Protein AF-A0A1V4U6D3-F1 (afdb_monomer)

Structure (mmCIF, N/CA/C/O backbone):
data_AF-A0A1V4U6D3-F1
#
_entry.id   AF-A0A1V4U6D3-F1
#
loop_
_atom_site.group_PDB
_atom_site.id
_atom_site.type_symbol
_atom_site.label_atom_id
_atom_site.label_alt_id
_atom_site.label_comp_id
_atom_site.label_asym_id
_atom_site.label_entity_id
_atom_site.label_seq_id
_atom_site.pdbx_PDB_ins_code
_atom_site.Cartn_x
_atom_site.Cartn_y
_atom_sit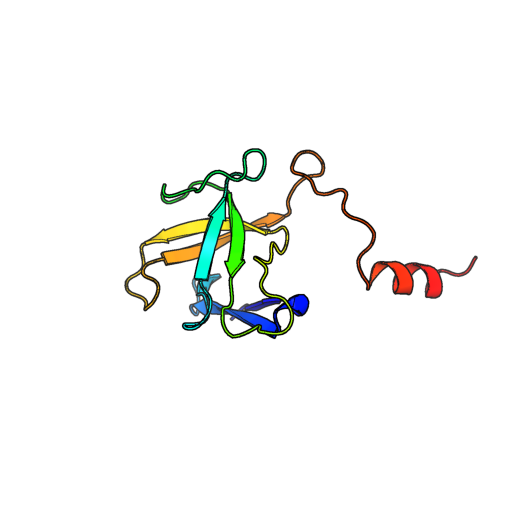e.Cartn_z
_atom_site.occupancy
_atom_site.B_iso_or_equiv
_atom_site.auth_seq_id
_atom_site.auth_comp_id
_atom_site.auth_asym_id
_atom_site.auth_atom_id
_atom_site.pdbx_PDB_model_num
ATOM 1 N N . MET A 1 1 ? -15.997 -7.645 -9.374 1.00 55.53 1 MET A N 1
ATOM 2 C CA . MET A 1 1 ? -14.676 -8.066 -8.877 1.00 55.53 1 MET A CA 1
ATOM 3 C C . MET A 1 1 ? -13.700 -7.169 -9.589 1.00 55.53 1 MET A C 1
ATOM 5 O O . MET A 1 1 ? -13.687 -7.194 -10.812 1.00 55.53 1 MET A O 1
ATOM 9 N N . ASP A 1 2 ? -13.035 -6.304 -8.842 1.00 76.38 2 ASP A N 1
ATOM 10 C CA . ASP A 1 2 ? -12.009 -5.408 -9.359 1.00 76.38 2 ASP A CA 1
ATOM 11 C C . ASP A 1 2 ? -10.651 -5.863 -8.788 1.00 76.38 2 ASP A C 1
ATOM 13 O O . ASP A 1 2 ? -10.592 -6.634 -7.825 1.00 76.38 2 ASP A O 1
ATOM 17 N N . VAL A 1 3 ? -9.563 -5.532 -9.474 1.00 80.31 3 VAL A N 1
ATOM 18 C CA . VAL A 1 3 ? -8.219 -6.043 -9.190 1.00 80.31 3 VAL A CA 1
ATOM 19 C C . VAL A 1 3 ? -7.237 -4.900 -9.365 1.00 80.31 3 VAL A C 1
ATOM 21 O O . VAL A 1 3 ? -7.140 -4.319 -10.442 1.00 80.31 3 VAL A O 1
ATOM 24 N N . LEU A 1 4 ? -6.476 -4.599 -8.314 1.00 82.25 4 LEU A N 1
ATOM 25 C CA . LEU A 1 4 ? -5.337 -3.692 -8.423 1.00 82.25 4 LEU A CA 1
ATOM 26 C C . LEU A 1 4 ? -4.117 -4.506 -8.852 1.00 82.25 4 LEU A C 1
ATOM 28 O O . LEU A 1 4 ? -3.521 -5.208 -8.037 1.00 82.25 4 LEU A O 1
ATOM 32 N N . GLY A 1 5 ? -3.786 -4.451 -10.140 1.00 79.12 5 GLY A N 1
ATOM 33 C CA . GLY A 1 5 ? -2.601 -5.100 -10.699 1.00 79.12 5 GLY A CA 1
ATOM 34 C C . GLY A 1 5 ? -1.380 -4.185 -10.658 1.00 79.12 5 GLY A C 1
ATOM 35 O O . GLY A 1 5 ? -1.481 -3.008 -10.995 1.00 79.12 5 GLY A O 1
ATOM 36 N N . MET A 1 6 ? -0.226 -4.736 -10.285 1.00 81.38 6 MET A N 1
ATOM 37 C CA . MET A 1 6 ? 1.058 -4.030 -10.283 1.00 81.38 6 MET A CA 1
ATOM 38 C C . MET A 1 6 ? 2.067 -4.863 -11.058 1.00 81.38 6 MET A C 1
ATOM 40 O O . MET A 1 6 ? 2.573 -5.884 -10.584 1.00 81.38 6 MET A O 1
ATOM 44 N N . THR A 1 7 ? 2.322 -4.436 -12.291 1.00 74.00 7 THR A N 1
ATOM 45 C CA . THR A 1 7 ? 3.138 -5.196 -13.247 1.00 74.00 7 THR A CA 1
ATOM 46 C C . THR A 1 7 ? 4.589 -5.263 -12.784 1.00 74.00 7 THR A C 1
ATOM 48 O O . THR A 1 7 ? 5.239 -6.293 -12.931 1.00 74.00 7 THR A O 1
ATOM 51 N N . GLU A 1 8 ? 5.064 -4.194 -12.152 1.00 73.25 8 GLU A N 1
ATOM 52 C CA . GLU A 1 8 ? 6.419 -4.014 -11.639 1.00 73.25 8 GLU A CA 1
ATOM 53 C C . GLU A 1 8 ? 6.806 -5.089 -10.619 1.00 73.25 8 GLU A C 1
ATOM 55 O O . GLU A 1 8 ? 7.961 -5.500 -10.561 1.00 73.25 8 GLU A O 1
ATOM 60 N N . THR A 1 9 ? 5.838 -5.592 -9.849 1.00 74.50 9 THR A N 1
ATOM 61 C CA . THR A 1 9 ? 6.060 -6.655 -8.857 1.00 74.50 9 THR A CA 1
ATOM 62 C C . THR A 1 9 ? 5.478 -8.002 -9.277 1.00 74.50 9 THR A C 1
ATOM 64 O O . THR A 1 9 ? 5.623 -8.976 -8.541 1.00 74.50 9 THR A O 1
ATOM 67 N N . LEU A 1 10 ? 4.826 -8.073 -10.446 1.00 76.88 10 LEU A N 1
ATOM 68 C CA . LEU A 1 10 ? 4.032 -9.220 -10.901 1.00 76.88 10 LEU A CA 1
ATOM 69 C C . LEU A 1 10 ? 3.009 -9.681 -9.846 1.00 76.88 10 LEU A C 1
ATOM 71 O O . LEU A 1 10 ? 2.735 -10.874 -9.707 1.00 76.88 10 LEU A O 1
ATOM 75 N N . THR A 1 11 ? 2.446 -8.733 -9.089 1.00 76.94 11 THR A N 1
ATOM 76 C CA . THR A 1 11 ? 1.452 -9.010 -8.046 1.00 76.94 11 THR A CA 1
ATOM 77 C C . THR A 1 11 ? 0.130 -8.307 -8.321 1.00 76.94 11 THR A C 1
ATOM 79 O O . THR A 1 11 ? 0.034 -7.383 -9.133 1.00 76.94 11 THR A O 1
ATOM 82 N N . ALA A 1 12 ? -0.919 -8.767 -7.643 1.00 83.69 12 ALA A N 1
ATOM 83 C CA . ALA A 1 12 ? -2.230 -8.149 -7.688 1.00 83.69 12 ALA A CA 1
ATOM 84 C C . ALA A 1 12 ? -2.912 -8.226 -6.318 1.00 83.69 12 ALA A C 1
ATOM 86 O O . ALA A 1 12 ? -2.801 -9.243 -5.629 1.00 83.69 12 ALA A O 1
ATOM 87 N N . LEU A 1 13 ? -3.645 -7.172 -5.952 1.00 86.56 13 LEU A N 1
ATOM 88 C CA . LEU A 1 13 ? -4.597 -7.200 -4.844 1.00 86.56 13 LEU A CA 1
ATOM 89 C C . LEU A 1 13 ? -5.982 -7.477 -5.421 1.00 86.56 13 LEU A C 1
ATOM 91 O O . LEU A 1 13 ? -6.468 -6.738 -6.281 1.00 86.56 13 LEU A O 1
ATOM 95 N N . ILE A 1 14 ? -6.600 -8.558 -4.955 1.00 86.94 14 ILE A N 1
ATOM 96 C CA . ILE A 1 14 ? -7.906 -9.006 -5.437 1.00 86.94 14 ILE A CA 1
ATOM 97 C C . ILE A 1 14 ? -8.979 -8.451 -4.514 1.00 86.94 14 ILE A C 1
ATOM 99 O O . ILE A 1 14 ? -8.852 -8.543 -3.291 1.00 86.94 14 ILE A O 1
ATOM 103 N N . ASP A 1 15 ? -10.057 -7.931 -5.095 1.00 85.75 15 ASP A N 1
ATOM 104 C CA . ASP A 1 15 ? -11.160 -7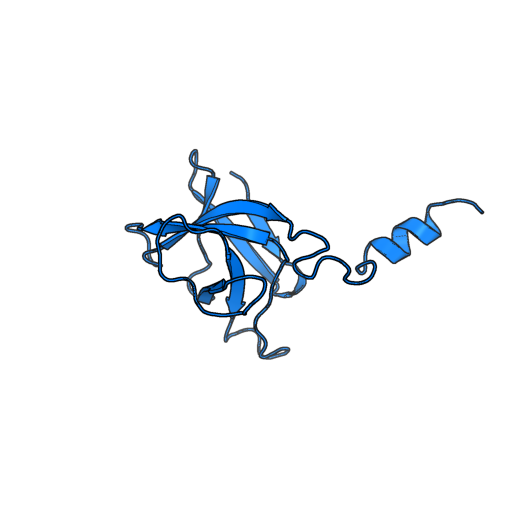.435 -4.289 1.00 85.75 15 ASP A CA 1
ATOM 105 C C . ASP A 1 15 ? -12.010 -8.543 -3.704 1.00 85.75 15 ASP A C 1
ATOM 107 O O . ASP A 1 15 ? -12.415 -9.495 -4.387 1.00 85.75 15 ASP A O 1
ATOM 111 N N . ARG A 1 16 ? -12.434 -8.320 -2.461 1.00 79.62 16 ARG A N 1
ATOM 112 C CA . ARG A 1 16 ? -13.584 -9.032 -1.923 1.00 79.62 16 ARG A CA 1
ATOM 113 C C . ARG A 1 16 ? -14.831 -8.709 -2.749 1.00 79.62 16 ARG A C 1
ATOM 115 O O . ARG A 1 16 ? -15.157 -7.553 -3.039 1.00 79.62 16 ARG A O 1
ATOM 122 N N . TYR A 1 17 ? -15.571 -9.760 -3.095 1.00 77.38 17 TYR A N 1
ATOM 123 C CA . TYR A 1 17 ? -16.807 -9.650 -3.861 1.00 77.38 17 TYR A CA 1
ATOM 124 C C . TYR A 1 17 ? -17.807 -8.694 -3.190 1.00 77.38 17 TYR A C 1
ATOM 126 O O . TYR A 1 17 ? -18.227 -8.921 -2.058 1.00 77.38 17 TYR A O 1
ATOM 134 N N . GLY A 1 18 ? -18.200 -7.640 -3.910 1.00 76.94 18 GLY A N 1
ATOM 135 C CA . GLY A 1 18 ? -19.262 -6.716 -3.505 1.00 76.94 18 GLY A CA 1
ATOM 136 C C . GLY A 1 18 ? -18.856 -5.584 -2.556 1.00 76.94 18 GLY A C 1
ATOM 137 O O . GLY A 1 18 ? -19.704 -4.738 -2.295 1.00 76.94 18 GLY A O 1
ATOM 138 N N . VAL A 1 19 ? -17.606 -5.538 -2.073 1.00 79.12 19 VAL A N 1
ATOM 139 C CA . VAL A 1 19 ? -17.145 -4.502 -1.117 1.00 79.12 19 VAL A CA 1
ATOM 140 C C . VAL A 1 19 ? -16.016 -3.626 -1.688 1.00 79.12 19 VAL A C 1
ATOM 142 O O . VAL A 1 19 ? -15.866 -2.486 -1.275 1.00 79.12 19 VAL A O 1
ATOM 145 N N . MET A 1 20 ? -15.306 -4.107 -2.722 1.00 80.44 20 MET A N 1
ATOM 146 C CA . MET A 1 20 ? -14.130 -3.449 -3.336 1.00 80.44 20 MET A CA 1
ATOM 147 C C . MET A 1 20 ? -12.935 -3.264 -2.384 1.00 80.44 20 MET A C 1
ATOM 149 O O . MET A 1 20 ? -12.040 -2.458 -2.638 1.00 80.44 20 MET A O 1
ATOM 153 N N . ASP A 1 21 ? -12.911 -4.044 -1.305 1.00 90.00 21 ASP A N 1
ATOM 154 C CA . ASP A 1 21 ? -11.786 -4.107 -0.382 1.00 90.00 21 ASP A CA 1
ATOM 155 C C . ASP A 1 21 ? -10.673 -4.956 -0.990 1.00 90.00 21 ASP A C 1
ATOM 157 O O . ASP A 1 21 ? -10.869 -6.136 -1.301 1.00 90.00 21 ASP A O 1
ATOM 161 N N . LYS A 1 22 ? -9.502 -4.347 -1.134 1.00 90.44 22 LYS A N 1
ATOM 162 C CA . LYS A 1 22 ? -8.310 -4.901 -1.766 1.00 90.44 22 LYS A CA 1
ATOM 163 C C . LYS A 1 22 ? -7.594 -5.783 -0.746 1.00 90.44 22 LYS A C 1
ATOM 165 O O . LYS A 1 22 ? -7.175 -5.312 0.316 1.00 90.44 22 LYS A O 1
ATOM 170 N N . VAL A 1 23 ? -7.448 -7.066 -1.070 1.00 90.56 23 VAL A N 1
ATOM 171 C CA . VAL A 1 23 ? -6.789 -8.051 -0.204 1.00 90.56 23 VAL A CA 1
ATOM 172 C C . VAL A 1 23 ? -5.364 -8.310 -0.709 1.00 90.56 23 VAL A C 1
ATOM 174 O O . VAL A 1 23 ? -5.208 -8.721 -1.865 1.00 90.56 23 VAL A O 1
ATOM 177 N N . PRO A 1 24 ? -4.321 -8.104 0.119 1.00 86.88 24 PRO A N 1
ATOM 178 C CA . PRO A 1 24 ? -2.949 -8.461 -0.234 1.00 86.88 24 PRO A CA 1
ATOM 179 C C . PRO A 1 24 ? -2.781 -9.958 -0.494 1.00 86.88 24 PRO A C 1
ATOM 181 O O . PRO A 1 24 ? -3.428 -10.802 0.133 1.00 86.88 24 PRO A O 1
ATOM 184 N N . HIS A 1 25 ? -1.881 -10.298 -1.416 1.00 82.69 25 HIS A N 1
ATOM 185 C CA . HIS A 1 25 ? -1.496 -11.686 -1.651 1.00 82.69 25 HIS A CA 1
ATOM 186 C C . HIS A 1 25 ? -0.735 -12.233 -0.429 1.00 82.69 25 HIS A C 1
ATOM 188 O O . HIS A 1 25 ? 0.213 -11.561 -0.049 1.00 82.69 25 HIS A O 1
ATOM 194 N N . PRO A 1 26 ? -1.020 -13.449 0.105 1.00 82.31 26 PRO A N 1
ATOM 195 C CA . PRO A 1 26 ? -0.406 -14.066 1.314 1.00 82.31 26 PRO A CA 1
ATOM 196 C C . PRO A 1 26 ? 1.122 -14.130 1.412 1.00 82.31 26 PRO A C 1
ATOM 198 O O . PRO A 1 26 ? 1.660 -14.573 2.422 1.00 82.31 26 PRO A O 1
ATOM 201 N N . LEU A 1 27 ? 1.816 -13.747 0.348 1.00 80.94 27 LEU A N 1
ATOM 202 C CA . LEU A 1 27 ? 3.269 -13.775 0.234 1.00 80.94 27 LEU A CA 1
ATOM 203 C C . LEU A 1 27 ? 3.866 -12.371 0.077 1.00 80.94 27 LEU A C 1
ATOM 205 O O . LEU A 1 27 ? 5.065 -12.266 -0.137 1.00 80.94 27 LEU A O 1
ATOM 209 N N . ALA A 1 28 ? 3.054 -11.316 0.145 1.00 84.56 28 ALA A N 1
ATOM 210 C CA . ALA A 1 28 ? 3.486 -9.930 0.052 1.00 84.56 28 ALA A CA 1
ATOM 211 C C . ALA A 1 28 ? 3.059 -9.176 1.314 1.00 84.56 28 ALA A C 1
ATOM 213 O O . ALA A 1 28 ? 1.925 -9.296 1.761 1.00 84.56 28 ALA A O 1
ATOM 214 N N . GLU A 1 29 ? 3.947 -8.388 1.891 1.00 89.06 29 GLU A N 1
ATOM 215 C CA . GLU A 1 29 ? 3.595 -7.474 2.967 1.00 89.06 29 GLU A CA 1
ATOM 216 C C . GLU A 1 29 ? 3.057 -6.179 2.360 1.00 89.06 29 GLU A C 1
ATOM 218 O O . GLU A 1 29 ? 3.690 -5.605 1.474 1.00 89.06 29 GLU A O 1
ATOM 223 N N . ALA A 1 30 ? 1.893 -5.727 2.824 1.00 91.56 30 ALA A N 1
ATOM 224 C CA . ALA A 1 30 ? 1.290 -4.467 2.410 1.00 91.56 30 ALA A CA 1
ATOM 225 C C . ALA A 1 30 ? 1.085 -3.574 3.634 1.00 91.56 30 ALA A C 1
ATOM 227 O O . ALA A 1 30 ? 0.527 -4.007 4.642 1.00 91.56 30 ALA A O 1
ATOM 228 N N . PHE A 1 31 ? 1.512 -2.322 3.537 1.00 94.31 31 PHE A N 1
ATOM 229 C CA . PHE A 1 31 ? 1.450 -1.355 4.628 1.00 94.31 31 PHE A CA 1
ATOM 230 C C . PHE A 1 31 ? 1.192 0.049 4.085 1.00 94.31 31 PHE A C 1
ATOM 232 O O . PHE A 1 31 ? 1.348 0.301 2.890 1.00 94.31 31 PHE A O 1
ATOM 239 N N . LEU A 1 32 ? 0.775 0.960 4.965 1.00 96.44 32 LEU A N 1
ATOM 240 C CA . LEU A 1 32 ? 0.581 2.366 4.622 1.00 96.44 32 LEU A CA 1
ATOM 241 C C . LEU A 1 32 ? 1.645 3.227 5.288 1.00 96.44 32 LEU A C 1
ATOM 243 O O . LEU A 1 32 ? 1.946 3.040 6.467 1.00 96.44 32 LEU A O 1
ATOM 247 N N . LEU A 1 33 ? 2.165 4.193 4.538 1.00 96.06 33 LEU A N 1
ATOM 248 C CA . LEU A 1 33 ? 3.040 5.242 5.051 1.00 96.06 33 LEU A CA 1
ATOM 249 C C . LEU A 1 33 ? 2.396 6.618 4.857 1.00 96.06 33 LEU A C 1
ATOM 251 O O . LEU A 1 33 ? 1.566 6.810 3.965 1.00 96.06 33 LEU A O 1
ATOM 255 N N . ASP A 1 34 ? 2.806 7.595 5.657 1.00 94.62 34 ASP A N 1
ATOM 256 C CA . ASP A 1 34 ? 2.550 8.998 5.346 1.00 94.62 34 ASP A CA 1
ATOM 257 C C . ASP A 1 34 ? 3.305 9.373 4.056 1.00 94.62 34 ASP A C 1
ATOM 259 O O . ASP A 1 34 ? 4.509 9.127 3.960 1.00 94.62 34 ASP A O 1
ATOM 263 N N . PRO A 1 35 ? 2.636 9.942 3.039 1.00 90.25 35 PRO A N 1
ATOM 264 C CA . PRO A 1 35 ? 3.262 10.191 1.743 1.00 90.25 35 PRO A CA 1
ATOM 265 C C . PRO A 1 35 ? 4.329 11.298 1.767 1.00 90.25 35 PRO A C 1
ATOM 267 O O . PRO A 1 35 ? 5.102 11.410 0.819 1.00 90.25 35 PRO A O 1
ATOM 270 N N . LEU A 1 36 ? 4.376 12.131 2.811 1.00 90.12 36 LEU A N 1
ATOM 271 C CA . LEU A 1 36 ? 5.352 13.214 2.947 1.00 90.12 36 LEU A CA 1
ATOM 272 C C . LEU A 1 36 ? 6.511 12.828 3.865 1.00 90.12 36 LEU A C 1
ATOM 274 O O . LEU A 1 36 ? 7.647 13.223 3.605 1.00 90.12 36 LEU A O 1
ATOM 278 N N . THR A 1 37 ? 6.236 12.083 4.938 1.00 92.12 37 THR A N 1
ATOM 279 C CA . THR A 1 37 ? 7.253 11.733 5.944 1.00 92.12 37 THR A CA 1
ATOM 280 C C . THR A 1 37 ? 7.766 10.302 5.830 1.00 92.12 37 THR A C 1
ATOM 282 O O . THR A 1 37 ? 8.807 9.996 6.406 1.00 92.12 37 THR A O 1
ATOM 285 N N . PHE A 1 38 ? 7.072 9.432 5.088 1.00 90.69 38 PHE A N 1
ATOM 286 C CA . PHE A 1 38 ? 7.327 7.988 5.013 1.00 90.69 38 PHE A CA 1
ATOM 287 C C . PHE A 1 38 ? 7.262 7.275 6.374 1.00 90.69 38 PHE A C 1
ATOM 289 O O . PHE A 1 38 ? 7.754 6.157 6.529 1.00 90.69 38 PHE A O 1
ATOM 296 N N . GLU A 1 39 ? 6.624 7.893 7.368 1.00 96.06 39 GLU A N 1
ATOM 297 C CA . GLU A 1 39 ? 6.386 7.256 8.657 1.00 96.06 39 GLU A CA 1
ATOM 298 C C . GLU A 1 39 ? 5.242 6.233 8.552 1.00 96.06 39 GLU A C 1
ATOM 300 O O . GLU A 1 39 ? 4.245 6.500 7.872 1.00 96.06 39 GLU A O 1
ATOM 305 N N . PRO A 1 40 ? 5.342 5.068 9.220 1.00 96.19 40 PRO A N 1
ATOM 306 C CA . PRO A 1 40 ? 4.280 4.068 9.220 1.00 96.19 40 PRO A CA 1
ATOM 307 C C . PRO A 1 40 ? 2.949 4.588 9.763 1.00 96.19 40 PRO A C 1
ATOM 309 O O . PRO A 1 40 ? 2.898 5.303 10.765 1.00 96.19 40 PRO A O 1
ATOM 312 N N . ILE A 1 41 ? 1.855 4.166 9.129 1.00 96.38 41 ILE A N 1
ATOM 313 C CA . ILE A 1 41 ? 0.491 4.456 9.567 1.00 96.38 41 ILE A CA 1
ATOM 314 C C . ILE A 1 41 ? -0.153 3.189 10.131 1.00 96.38 41 ILE A C 1
ATOM 316 O O . ILE A 1 41 ? -0.540 2.280 9.397 1.00 96.38 41 ILE A O 1
ATOM 320 N N . 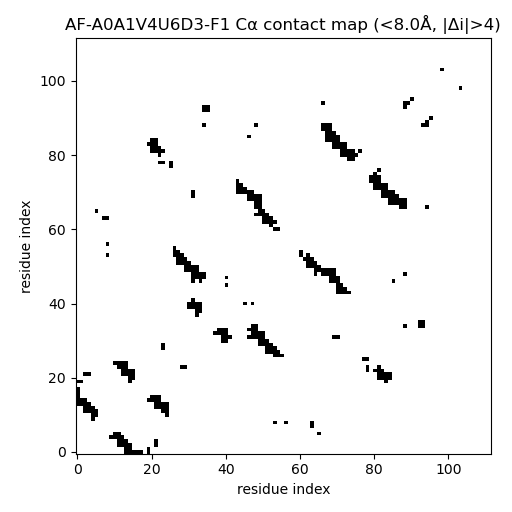GLU A 1 42 ? -0.334 3.177 11.451 1.00 94.50 42 GLU A N 1
ATOM 321 C CA . GLU A 1 42 ? -1.014 2.098 12.186 1.00 94.50 42 GLU A CA 1
ATOM 322 C C . GLU A 1 42 ? -2.448 2.448 12.596 1.00 94.50 42 GLU A C 1
ATOM 324 O O . GLU A 1 42 ? -3.131 1.634 13.209 1.00 94.50 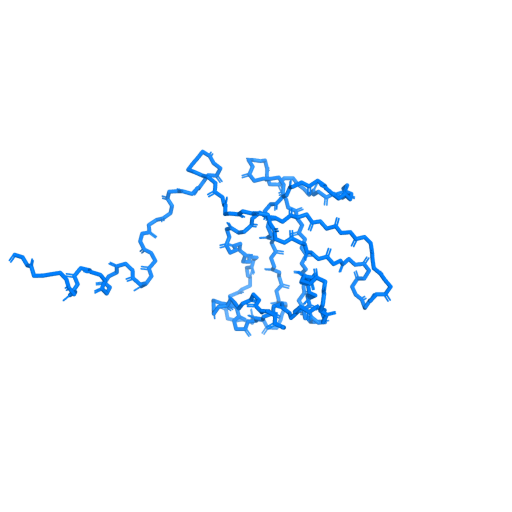42 GLU A O 1
ATOM 329 N N . GLU A 1 43 ? -2.919 3.656 12.290 1.00 96.12 43 GLU A N 1
ATOM 330 C CA . GLU A 1 43 ? -4.291 4.067 12.585 1.00 96.12 43 GLU A CA 1
ATOM 331 C C . GLU A 1 43 ? -5.240 3.592 11.480 1.00 96.12 43 GLU A C 1
ATOM 333 O O . GLU A 1 43 ? -4.982 3.790 10.290 1.00 96.12 43 GLU A O 1
ATOM 338 N N . GLU A 1 44 ? -6.345 2.964 11.881 1.00 95.81 44 GLU A N 1
ATOM 339 C CA . GLU A 1 44 ? -7.393 2.515 10.968 1.00 95.81 44 GLU A CA 1
ATOM 340 C C . GLU A 1 44 ? -8.093 3.713 10.305 1.00 95.81 44 GLU A C 1
ATOM 342 O O . GLU A 1 44 ? -8.388 4.712 10.955 1.00 95.81 44 GLU A O 1
ATOM 347 N N . GLY A 1 45 ? -8.377 3.628 9.004 1.00 95.50 45 GLY A N 1
ATOM 348 C CA . GLY A 1 45 ? -9.085 4.685 8.274 1.00 95.50 45 GLY A CA 1
ATOM 349 C C . GLY A 1 45 ? -8.251 5.920 7.904 1.00 95.50 45 GLY A C 1
ATOM 350 O O . GLY A 1 45 ? -8.738 6.755 7.139 1.00 95.50 45 GLY A O 1
ATOM 351 N N . LYS A 1 46 ? -7.000 6.033 8.369 1.00 97.00 46 LYS A N 1
ATOM 352 C CA . LYS A 1 46 ? -6.092 7.115 7.964 1.00 97.00 46 LYS A CA 1
ATOM 353 C C . LYS A 1 46 ? -5.560 6.876 6.544 1.00 97.00 46 LYS A C 1
ATOM 355 O O . LYS A 1 46 ? -5.191 5.756 6.192 1.00 97.00 46 LYS A O 1
ATOM 360 N N . GLU A 1 47 ? -5.554 7.930 5.723 1.00 96.75 47 GLU A N 1
ATOM 361 C CA . GLU A 1 47 ? -5.004 7.882 4.362 1.00 96.75 47 GLU A CA 1
ATOM 362 C C . GLU A 1 47 ? -3.479 7.749 4.393 1.00 96.75 47 GLU A C 1
ATOM 364 O O . GLU A 1 47 ? -2.803 8.477 5.120 1.00 96.75 47 GLU A O 1
ATOM 369 N N . GLY A 1 48 ? -2.945 6.859 3.561 1.00 96.19 48 GLY A N 1
ATOM 370 C CA . GLY A 1 48 ? -1.511 6.687 3.369 1.00 96.19 48 GLY A CA 1
ATOM 371 C C . GLY A 1 48 ? -1.175 6.116 2.001 1.00 96.19 48 GLY A C 1
ATOM 372 O O . GLY A 1 48 ? -2.032 5.538 1.328 1.00 96.19 48 GLY A O 1
ATOM 373 N N . ILE A 1 49 ? 0.078 6.284 1.586 1.00 94.75 49 ILE A N 1
ATOM 374 C CA . ILE A 1 49 ? 0.593 5.653 0.373 1.00 94.75 49 ILE A CA 1
ATOM 375 C C . ILE A 1 49 ? 0.773 4.156 0.614 1.00 94.75 49 ILE A C 1
ATOM 377 O O . ILE A 1 49 ? 1.358 3.748 1.619 1.00 94.75 49 ILE A O 1
ATOM 381 N N . LEU A 1 50 ? 0.268 3.343 -0.312 1.00 93.62 50 LEU A N 1
ATOM 382 C CA . LEU A 1 50 ? 0.475 1.902 -0.295 1.00 93.62 50 LEU A CA 1
ATOM 383 C C . LEU A 1 50 ? 1.953 1.581 -0.548 1.00 93.62 50 LEU A C 1
ATOM 385 O O . LEU A 1 50 ? 2.508 1.976 -1.571 1.00 93.62 50 LEU A O 1
ATOM 389 N N . GLY A 1 51 ? 2.569 0.844 0.369 1.00 92.31 51 GLY A N 1
ATOM 390 C CA . GLY A 1 51 ? 3.857 0.186 0.182 1.00 92.31 51 GLY A CA 1
ATOM 391 C C . GLY A 1 51 ? 3.664 -1.323 0.130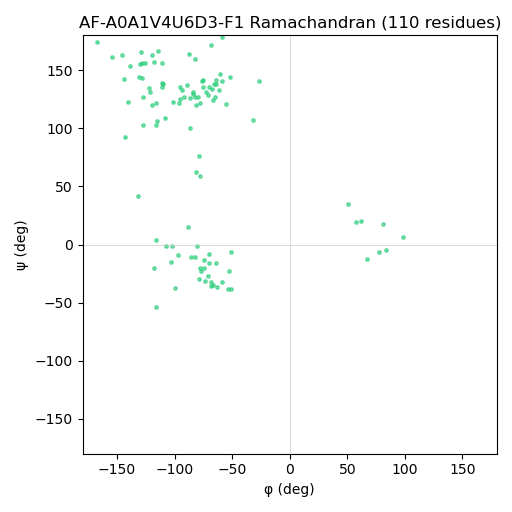 1.00 92.31 51 GLY A C 1
ATOM 392 O O . GLY A 1 51 ? 2.908 -1.881 0.929 1.00 92.31 51 GLY A O 1
ATOM 393 N N . ILE A 1 52 ? 4.326 -1.982 -0.821 1.00 90.12 52 ILE A N 1
ATOM 394 C CA . ILE A 1 52 ? 4.276 -3.437 -0.973 1.00 90.12 52 ILE A CA 1
ATOM 395 C C . ILE A 1 52 ? 5.685 -3.998 -1.012 1.00 90.12 52 ILE A C 1
ATOM 397 O O . ILE A 1 52 ? 6.508 -3.607 -1.837 1.00 90.12 52 ILE A O 1
ATOM 401 N N . PHE A 1 53 ? 5.937 -4.967 -0.145 1.00 87.88 53 PHE A N 1
ATOM 402 C CA . PHE A 1 53 ? 7.172 -5.725 -0.108 1.00 87.88 53 PHE A CA 1
ATOM 403 C C . PHE A 1 53 ? 6.885 -7.194 -0.413 1.00 87.88 53 PHE A C 1
ATOM 405 O O . PHE A 1 53 ? 6.123 -7.844 0.297 1.00 87.88 53 PHE A O 1
ATOM 412 N N . ASN A 1 54 ? 7.509 -7.743 -1.453 1.00 84.38 54 ASN A N 1
ATOM 413 C CA . ASN A 1 54 ? 7.408 -9.164 -1.773 1.00 84.38 54 ASN A CA 1
ATOM 414 C C . ASN A 1 54 ? 8.789 -9.830 -1.622 1.00 84.38 54 ASN A C 1
ATOM 416 O O . ASN A 1 54 ? 9.636 -9.649 -2.499 1.00 84.38 54 ASN A O 1
ATOM 420 N N . PRO A 1 55 ? 9.031 -10.634 -0.568 1.00 78.94 55 PRO A N 1
ATOM 421 C CA . PRO A 1 55 ? 10.320 -11.291 -0.351 1.00 78.94 55 PRO A CA 1
ATOM 422 C C . PRO A 1 55 ? 10.681 -12.314 -1.439 1.00 78.94 55 PRO A C 1
ATOM 424 O O . PRO A 1 55 ? 11.840 -12.711 -1.539 1.00 78.94 55 PRO A O 1
ATOM 427 N N . PHE A 1 56 ? 9.718 -12.749 -2.258 1.00 77.94 56 PHE A N 1
ATOM 428 C CA . PHE A 1 56 ? 9.961 -13.667 -3.374 1.00 77.94 56 PHE A CA 1
ATOM 429 C C . PHE A 1 56 ? 10.395 -12.951 -4.656 1.00 77.94 56 PHE A C 1
ATOM 431 O O . PHE A 1 56 ? 10.862 -13.606 -5.589 1.00 77.94 56 PHE A O 1
ATOM 438 N N . THR A 1 57 ? 10.302 -11.620 -4.708 1.00 75.50 57 THR A N 1
ATOM 439 C CA . THR A 1 57 ? 10.854 -10.823 -5.806 1.00 75.50 57 THR A CA 1
ATOM 440 C C . THR A 1 57 ? 12.360 -10.664 -5.599 1.00 75.50 57 THR A C 1
ATOM 442 O O . THR A 1 57 ? 12.863 -9.634 -5.165 1.00 75.50 57 THR A O 1
ATOM 445 N N . THR A 1 58 ? 13.117 -11.721 -5.896 1.00 70.44 58 THR A N 1
ATOM 446 C CA . THR A 1 58 ? 14.571 -11.772 -5.657 1.00 70.44 58 THR A CA 1
ATOM 447 C C . THR A 1 58 ? 15.388 -10.937 -6.639 1.00 70.44 58 THR A C 1
ATOM 449 O O . THR A 1 58 ? 16.585 -10.752 -6.443 1.00 70.44 58 THR A O 1
ATOM 452 N N . SER A 1 59 ? 14.773 -10.483 -7.730 1.00 67.81 59 SER A N 1
ATOM 453 C CA . SER A 1 59 ? 15.426 -9.652 -8.740 1.00 67.81 59 SER A CA 1
ATOM 454 C C . SER A 1 59 ? 15.543 -8.189 -8.301 1.00 67.81 59 SER A C 1
ATOM 456 O O . SER A 1 59 ? 16.483 -7.522 -8.722 1.00 67.81 59 SER A O 1
ATOM 458 N N . TRP A 1 60 ? 14.608 -7.707 -7.474 1.00 63.28 60 TRP A N 1
ATOM 459 C CA . TRP A 1 60 ? 14.512 -6.329 -6.985 1.00 63.28 60 TRP A CA 1
ATOM 460 C C . TRP A 1 60 ? 14.033 -6.389 -5.525 1.00 63.28 60 TRP A C 1
ATOM 462 O O . TRP A 1 60 ? 12.837 -6.489 -5.261 1.00 63.28 60 TRP A O 1
ATOM 472 N N . LEU A 1 61 ? 14.974 -6.406 -4.572 1.00 63.94 61 LEU A N 1
ATOM 473 C CA . LEU A 1 61 ? 14.700 -6.456 -3.125 1.00 63.94 61 LEU A CA 1
ATOM 474 C C . LEU A 1 61 ? 14.278 -5.075 -2.595 1.00 63.94 61 LEU A C 1
ATOM 476 O O . LEU A 1 61 ? 14.936 -4.498 -1.731 1.00 63.94 61 LEU A O 1
ATOM 480 N N . GLU A 1 62 ? 13.199 -4.528 -3.140 1.00 75.94 62 GLU A N 1
ATOM 481 C CA . GLU A 1 62 ? 12.734 -3.174 -2.847 1.00 75.94 62 GLU A CA 1
ATOM 482 C C . GLU A 1 62 ? 11.257 -3.175 -2.445 1.00 75.94 62 GLU A C 1
ATOM 484 O O . GLU A 1 62 ? 10.488 -4.079 -2.781 1.00 75.94 62 GLU A O 1
ATOM 489 N N . VAL A 1 63 ? 10.858 -2.143 -1.699 1.00 85.00 63 VAL A N 1
ATOM 490 C CA . VAL A 1 63 ? 9.443 -1.831 -1.490 1.00 85.00 63 VAL A CA 1
ATOM 491 C C . VAL A 1 63 ? 8.946 -1.096 -2.726 1.00 85.00 63 VAL A C 1
ATOM 493 O O . VAL A 1 63 ? 9.520 -0.081 -3.118 1.00 85.00 63 VAL A O 1
ATOM 496 N N . PHE A 1 64 ? 7.859 -1.582 -3.311 1.00 86.12 64 PHE A N 1
ATOM 497 C CA . PHE A 1 64 ? 7.194 -0.918 -4.418 1.00 86.12 64 PHE A CA 1
ATOM 498 C C . PHE A 1 64 ? 6.063 -0.019 -3.919 1.00 86.12 64 PHE A C 1
ATOM 500 O O . PHE A 1 64 ? 5.218 -0.445 -3.128 1.00 86.12 64 PHE A O 1
ATOM 507 N N . TYR A 1 65 ? 6.028 1.209 -4.433 1.00 88.12 65 TYR A N 1
ATOM 508 C CA . TYR A 1 65 ? 4.987 2.192 -4.153 1.00 88.12 65 TYR A CA 1
ATOM 509 C C . TYR A 1 65 ? 4.237 2.509 -5.455 1.00 88.12 65 TYR A C 1
ATOM 511 O O . TYR A 1 65 ? 4.749 3.275 -6.273 1.00 88.12 65 TYR A O 1
ATOM 519 N N . PRO A 1 66 ? 3.023 1.970 -5.681 1.00 84.50 66 PRO A N 1
ATOM 520 C CA . PRO A 1 66 ? 2.292 2.181 -6.933 1.00 84.50 66 PRO A CA 1
ATOM 521 C C . PRO A 1 66 ? 1.779 3.615 -7.112 1.00 84.50 66 PRO A C 1
ATOM 523 O O . PRO A 1 66 ? 1.262 3.948 -8.179 1.00 84.50 66 PRO A O 1
ATOM 526 N N . GLY A 1 67 ? 1.889 4.463 -6.083 1.00 87.94 67 GLY A N 1
ATOM 527 C CA . GLY A 1 67 ? 1.348 5.823 -6.064 1.00 87.94 67 GLY A CA 1
ATOM 528 C C . GLY A 1 67 ? -0.143 5.900 -5.734 1.00 87.94 67 GLY A C 1
ATOM 529 O O . GLY A 1 67 ? -0.784 6.915 -6.014 1.00 87.94 67 GLY A O 1
ATOM 530 N N . ASP A 1 68 ? -0.695 4.834 -5.156 1.00 90.12 68 ASP A N 1
ATOM 531 C CA . ASP A 1 68 ? -2.070 4.782 -4.674 1.00 90.12 68 ASP A CA 1
ATOM 532 C C . ASP A 1 68 ? -2.143 5.182 -3.203 1.00 90.12 68 ASP A C 1
ATOM 534 O O . ASP A 1 68 ? -1.461 4.613 -2.349 1.00 90.12 68 ASP A O 1
ATOM 538 N N . ILE A 1 69 ? -3.008 6.152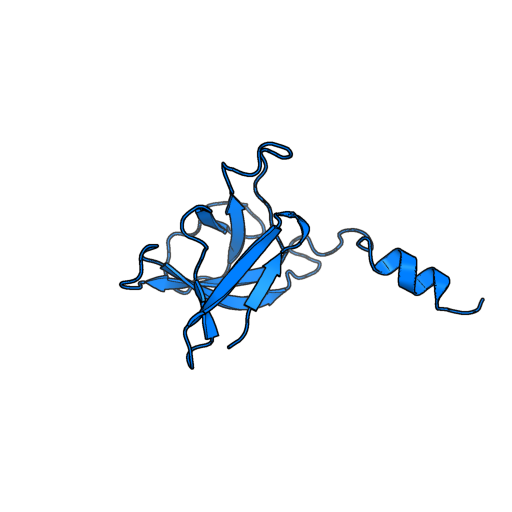 -2.919 1.00 93.81 69 ILE A N 1
ATOM 539 C CA . ILE A 1 69 ? -3.436 6.487 -1.568 1.00 93.81 69 ILE A CA 1
ATOM 540 C C . ILE A 1 69 ? -4.614 5.595 -1.208 1.00 93.81 69 ILE A C 1
ATOM 542 O O . ILE A 1 69 ? -5.634 5.540 -1.909 1.00 93.81 69 ILE A O 1
ATOM 546 N N . MET A 1 70 ? -4.469 4.911 -0.084 1.00 95.56 70 MET A N 1
ATOM 547 C CA . MET A 1 70 ? -5.455 3.988 0.446 1.00 95.56 70 MET A CA 1
ATOM 548 C C . MET A 1 70 ? -5.738 4.304 1.911 1.00 95.56 70 MET A C 1
ATOM 550 O O . MET A 1 70 ? -4.990 5.018 2.572 1.00 95.56 70 MET A O 1
ATOM 554 N N . THR A 1 71 ? -6.821 3.741 2.423 1.00 96.50 71 THR A N 1
ATOM 555 C CA . THR A 1 71 ? -7.020 3.529 3.861 1.00 96.50 71 THR A CA 1
ATOM 556 C C . THR A 1 71 ? -7.045 2.033 4.119 1.00 96.50 71 THR A C 1
ATOM 558 O O . THR A 1 71 ? -7.232 1.258 3.182 1.00 96.50 71 THR A O 1
ATOM 561 N N . TRP A 1 72 ? -6.948 1.610 5.372 1.00 95.56 72 TRP A N 1
ATOM 562 C CA . TRP A 1 72 ? -7.194 0.216 5.728 1.00 95.56 72 TRP A CA 1
ATOM 563 C C . TRP A 1 72 ? -8.246 0.104 6.828 1.00 95.56 72 TRP A C 1
ATOM 565 O O . TRP A 1 72 ? -8.461 1.059 7.579 1.00 95.56 72 TRP A O 1
ATOM 575 N N . HIS A 1 73 ? -8.899 -1.055 6.894 1.00 94.12 73 HIS A N 1
ATOM 576 C CA . HIS A 1 73 ? -9.729 -1.465 8.021 1.00 94.12 73 HIS A CA 1
ATOM 577 C C . HIS A 1 73 ? -9.368 -2.868 8.494 1.00 94.12 73 HIS A C 1
ATOM 579 O O . HIS A 1 73 ? -8.823 -3.684 7.739 1.00 94.12 73 HIS A O 1
ATOM 585 N N . SER A 1 74 ? -9.653 -3.153 9.761 1.00 93.31 74 SER A N 1
ATOM 586 C CA . SER A 1 74 ? -9.433 -4.483 10.315 1.00 93.31 74 SER A CA 1
ATOM 587 C C . SER A 1 74 ? -10.327 -5.519 9.620 1.00 93.31 74 SER A C 1
ATOM 589 O O . SER A 1 74 ? -11.482 -5.265 9.263 1.00 93.31 74 SER A O 1
ATOM 591 N N . SER A 1 75 ? -9.781 -6.711 9.395 1.00 89.88 75 SER A N 1
ATOM 592 C CA . SER A 1 75 ? -10.473 -7.826 8.747 1.00 89.88 75 SER A CA 1
ATOM 593 C C . SER A 1 75 ? -10.163 -9.138 9.454 1.00 89.88 75 SER A C 1
ATOM 595 O O . SER A 1 75 ? -9.111 -9.321 10.055 1.00 89.88 75 SER A O 1
ATOM 597 N N . LYS A 1 76 ? -11.088 -10.095 9.350 1.00 87.31 76 LYS A N 1
ATOM 598 C CA . LYS A 1 76 ? -10.880 -11.482 9.802 1.00 87.31 76 LYS A CA 1
ATOM 599 C C . LYS A 1 76 ? -10.081 -12.323 8.795 1.00 87.31 76 LYS A C 1
ATOM 601 O O . LYS A 1 76 ? -9.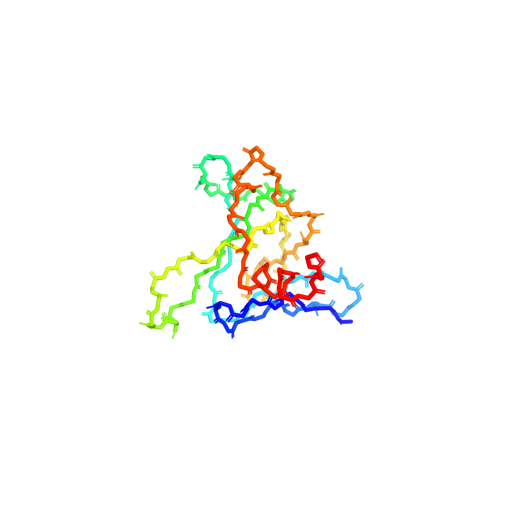889 -13.514 9.023 1.00 87.31 76 LYS A O 1
ATOM 606 N N . GLY A 1 77 ? -9.702 -11.738 7.658 1.00 79.81 77 GLY A N 1
ATOM 607 C CA . GLY A 1 77 ? -8.903 -12.393 6.629 1.00 79.81 77 GLY A CA 1
ATOM 608 C C . GLY A 1 77 ? -7.472 -12.677 7.085 1.00 79.81 77 GLY A C 1
ATOM 609 O O . GLY A 1 77 ? -7.032 -12.211 8.132 1.00 79.81 77 GLY A O 1
ATOM 610 N N . PHE A 1 78 ? -6.735 -13.422 6.258 1.00 76.12 78 PHE A N 1
ATOM 611 C CA . PHE A 1 78 ? -5.366 -13.863 6.547 1.00 76.12 78 PHE A CA 1
ATOM 612 C C . PHE A 1 78 ? -4.427 -12.720 6.977 1.00 76.12 78 PHE A C 1
ATOM 614 O O . PHE A 1 78 ? -3.631 -12.902 7.890 1.00 76.12 78 PHE A O 1
ATOM 621 N N . TYR A 1 79 ? -4.568 -11.539 6.369 1.00 79.00 79 TYR A N 1
ATOM 622 C CA . TYR A 1 79 ? -3.731 -10.368 6.656 1.00 79.00 79 TYR A CA 1
ATOM 623 C C . TYR A 1 79 ? -4.147 -9.543 7.869 1.00 79.00 79 TYR A C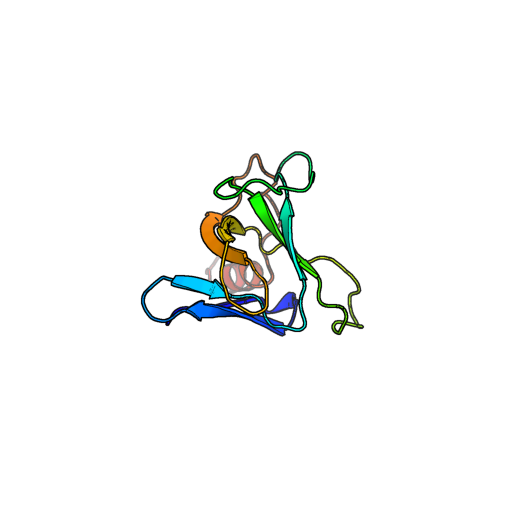 1
ATOM 625 O O . TYR A 1 79 ? -3.438 -8.613 8.238 1.00 79.00 79 TYR A O 1
ATOM 633 N N . GLY A 1 80 ? -5.323 -9.784 8.450 1.00 88.31 80 GLY A N 1
ATOM 634 C CA . GLY A 1 80 ? -5.860 -8.927 9.511 1.00 88.31 80 GLY A CA 1
ATOM 635 C C . GLY A 1 80 ? -6.242 -7.502 9.069 1.00 88.31 80 GLY A C 1
ATOM 636 O O . GLY A 1 80 ? -6.935 -6.809 9.812 1.00 88.31 80 GLY A O 1
ATOM 637 N N . LYS A 1 81 ? -5.839 -7.070 7.867 1.00 91.19 81 LYS A N 1
ATOM 638 C CA . LYS A 1 81 ? -6.104 -5.757 7.269 1.00 91.19 81 LYS A CA 1
ATOM 639 C C . LYS A 1 81 ? -6.621 -5.915 5.837 1.00 91.19 81 LYS A C 1
ATOM 641 O O . LYS A 1 81 ? -6.185 -6.802 5.101 1.00 91.19 81 LYS A O 1
ATOM 646 N N . GLU A 1 82 ? -7.535 -5.038 5.451 1.00 93.00 82 GLU A N 1
ATOM 647 C CA . GLU A 1 82 ? -8.030 -4.882 4.083 1.00 93.00 82 GLU A CA 1
ATOM 648 C C . GLU A 1 82 ? -7.945 -3.422 3.666 1.00 93.00 82 GLU A C 1
ATOM 650 O O . GLU A 1 82 ? -8.133 -2.528 4.492 1.00 93.00 82 GLU A O 1
ATOM 655 N N . PHE A 1 83 ? -7.619 -3.183 2.396 1.00 94.19 83 PHE A N 1
ATOM 656 C CA . PHE A 1 83 ? -7.257 -1.858 1.908 1.00 94.19 83 PHE A CA 1
ATOM 657 C C . PHE A 1 83 ? -8.331 -1.300 0.984 1.00 94.19 83 PHE A C 1
ATOM 659 O O . PHE A 1 83 ? -8.856 -1.992 0.120 1.00 94.19 83 PHE A O 1
ATOM 666 N N . VAL A 1 84 ? -8.626 -0.015 1.122 1.00 94.00 84 VAL A N 1
ATOM 667 C CA . VAL A 1 84 ? -9.650 0.674 0.338 1.00 94.00 84 VAL A CA 1
ATOM 668 C C . VAL A 1 84 ? -8.987 1.798 -0.431 1.00 94.00 84 VAL A C 1
ATOM 670 O O . VAL A 1 84 ? -8.413 2.712 0.163 1.00 94.00 84 VAL A O 1
ATOM 673 N N . TYR A 1 85 ? -9.079 1.742 -1.757 1.00 92.56 85 TYR A N 1
ATOM 674 C CA . TYR A 1 85 ? -8.547 2.788 -2.624 1.00 92.56 85 TYR A CA 1
ATOM 675 C C . TYR A 1 85 ? -9.277 4.113 -2.389 1.00 92.56 85 TYR A C 1
ATOM 677 O O . TYR A 1 85 ? -10.505 4.135 -2.267 1.00 92.56 85 TYR A O 1
ATOM 685 N N . LYS A 1 86 ? -8.529 5.221 -2.346 1.00 94.06 86 LYS A N 1
ATOM 686 C CA . LYS A 1 86 ? -9.094 6.573 -2.237 1.00 94.06 86 LYS A CA 1
ATOM 687 C C . LYS A 1 86 ? -8.787 7.418 -3.459 1.00 94.06 86 LYS A C 1
ATOM 689 O O . LYS A 1 86 ? -9.703 7.982 -4.052 1.00 94.06 86 LYS A O 1
ATOM 694 N N . ARG A 1 87 ? -7.507 7.529 -3.816 1.00 91.50 87 ARG A N 1
ATOM 695 C CA . ARG A 1 87 ? -7.020 8.423 -4.877 1.00 91.50 87 ARG A CA 1
ATOM 696 C C . ARG A 1 87 ? -5.578 8.091 -5.257 1.00 91.50 87 ARG A C 1
ATOM 698 O O . ARG A 1 87 ? -4.924 7.295 -4.596 1.00 91.50 87 ARG A O 1
ATOM 705 N N . ARG A 1 88 ? -5.057 8.747 -6.293 1.00 88.31 88 ARG A N 1
ATOM 706 C CA . ARG A 1 88 ? -3.615 8.781 -6.590 1.00 88.31 88 ARG A CA 1
ATOM 707 C C . ARG A 1 88 ? -2.909 9.846 -5.742 1.00 88.31 88 ARG A C 1
ATOM 709 O O . ARG A 1 88 ? -3.556 10.783 -5.257 1.00 88.31 88 ARG A O 1
ATOM 716 N N . LEU A 1 89 ? -1.592 9.710 -5.589 1.00 86.25 89 LEU A N 1
ATOM 717 C CA . LEU A 1 89 ? -0.740 10.784 -5.073 1.00 86.25 89 LEU A CA 1
ATOM 718 C C . LEU A 1 89 ? -0.972 12.082 -5.858 1.00 86.25 89 LEU A C 1
ATOM 720 O O . LEU A 1 89 ? -1.184 12.072 -7.072 1.00 86.25 89 LEU A O 1
ATOM 724 N N . SER A 1 90 ? -0.911 13.210 -5.161 1.00 84.62 90 SER A N 1
ATOM 725 C CA . SER A 1 90 ? -0.877 14.531 -5.781 1.00 84.62 90 SER A CA 1
ATOM 726 C C . SER A 1 90 ? 0.553 14.957 -6.107 1.00 84.62 90 SER A C 1
ATOM 728 O O . SER A 1 90 ? 1.521 14.436 -5.554 1.00 84.62 90 SER A O 1
ATOM 730 N N . VAL A 1 91 ? 0.694 15.974 -6.963 1.00 79.62 91 VAL A N 1
ATOM 731 C CA . VAL A 1 91 ? 2.000 16.544 -7.347 1.00 79.62 91 VAL A CA 1
ATOM 732 C C . VAL A 1 91 ? 2.833 16.947 -6.126 1.00 79.62 91 VAL A C 1
ATOM 734 O O . VAL A 1 91 ? 4.037 16.723 -6.082 1.00 79.62 91 VAL A O 1
ATOM 737 N N . LYS A 1 92 ? 2.184 17.494 -5.092 1.00 79.62 92 LYS A N 1
ATOM 738 C CA . LYS A 1 92 ? 2.852 17.914 -3.851 1.00 79.62 92 LYS A CA 1
ATOM 739 C C . LYS A 1 92 ? 3.337 16.746 -2.993 1.00 79.62 92 LYS A C 1
ATOM 741 O O . LYS A 1 92 ? 4.288 16.914 -2.245 1.00 79.62 92 LYS A O 1
ATOM 746 N N . GLU A 1 93 ? 2.686 15.593 -3.099 1.00 79.81 93 GLU A N 1
ATOM 747 C CA . GLU A 1 93 ? 3.025 14.356 -2.385 1.00 79.81 93 GLU A CA 1
ATOM 748 C C . GLU A 1 93 ? 4.044 13.507 -3.167 1.00 79.81 93 GLU A C 1
ATOM 750 O O . GLU A 1 93 ? 4.214 12.325 -2.893 1.00 79.81 93 GLU A O 1
ATOM 755 N N . GLY A 1 94 ? 4.709 14.093 -4.170 1.00 66.50 94 GLY A N 1
ATOM 756 C CA . GLY A 1 94 ? 5.724 13.415 -4.976 1.00 66.50 94 GLY A CA 1
ATOM 757 C C . GLY A 1 94 ? 5.225 12.873 -6.317 1.00 66.50 94 GLY A C 1
ATOM 758 O O . GLY A 1 94 ? 5.992 12.218 -7.019 1.00 66.50 94 GLY A O 1
ATOM 759 N N . TRP A 1 95 ? 3.981 13.160 -6.725 1.00 61.72 95 TRP A N 1
ATOM 760 C CA . TRP A 1 95 ? 3.475 12.803 -8.058 1.00 61.72 95 TRP A CA 1
ATOM 761 C C . TRP A 1 95 ? 3.911 13.806 -9.139 1.00 61.72 95 TRP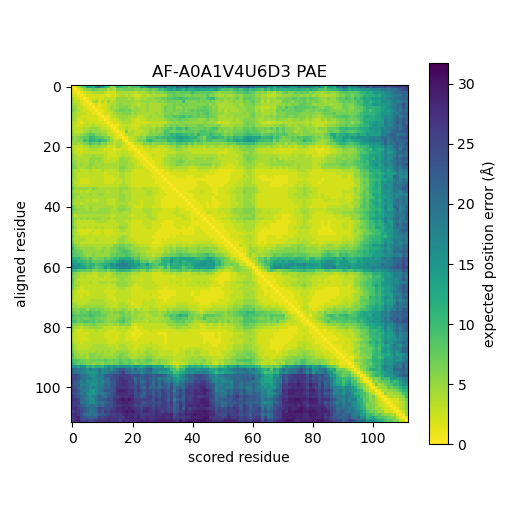 A C 1
ATOM 763 O O . TRP A 1 95 ? 3.090 14.475 -9.762 1.00 61.72 95 TRP A O 1
ATOM 773 N N . ASP A 1 96 ? 5.219 13.918 -9.350 1.00 56.81 96 ASP A N 1
ATOM 774 C CA . ASP A 1 96 ? 5.810 14.438 -10.594 1.00 56.81 96 ASP A CA 1
ATOM 775 C C . ASP A 1 96 ? 6.923 13.485 -11.060 1.00 56.81 96 ASP A C 1
ATOM 777 O O . ASP A 1 96 ? 8.036 13.878 -11.408 1.00 56.81 96 ASP A O 1
ATOM 781 N N . LEU A 1 97 ? 6.656 12.178 -10.962 1.00 49.53 97 LEU A N 1
ATOM 782 C CA . LEU A 1 97 ? 7.554 11.158 -11.486 1.00 49.53 97 LEU A CA 1
ATOM 783 C C . LEU A 1 97 ? 7.302 10.999 -12.986 1.00 49.53 97 LEU A C 1
ATOM 785 O O . LEU A 1 97 ? 6.166 10.827 -13.428 1.00 49.53 97 LEU A O 1
ATOM 789 N N . GLN A 1 98 ? 8.403 11.106 -13.735 1.00 50.84 98 GLN A N 1
ATOM 790 C CA . GLN A 1 98 ? 8.544 10.944 -15.180 1.00 50.84 98 GLN A CA 1
ATOM 791 C C . GLN A 1 98 ? 7.507 10.019 -15.821 1.00 50.84 98 GLN A C 1
ATOM 793 O O . GLN A 1 98 ? 7.206 8.944 -15.304 1.00 50.84 98 GLN A O 1
ATOM 798 N N . ARG A 1 99 ? 7.058 10.429 -17.018 1.00 50.66 99 ARG A N 1
ATOM 799 C CA . ARG A 1 99 ? 6.313 9.614 -17.988 1.00 50.66 99 ARG A CA 1
ATOM 800 C C . ARG A 1 99 ? 6.769 8.151 -17.891 1.00 50.66 99 ARG A C 1
ATOM 802 O O . ARG A 1 99 ? 7.888 7.835 -18.285 1.00 50.66 99 ARG A O 1
ATOM 809 N N . ALA A 1 100 ? 5.919 7.286 -17.330 1.00 52.75 100 ALA A N 1
ATOM 810 C CA . ALA A 1 100 ? 6.184 5.851 -17.222 1.00 52.75 100 ALA A CA 1
ATOM 811 C C . ALA A 1 100 ? 6.411 5.237 -18.618 1.00 52.75 100 ALA A C 1
ATOM 813 O O . ALA A 1 100 ? 6.247 5.911 -19.635 1.00 52.75 100 ALA A O 1
ATOM 814 N N . CYS A 1 101 ? 6.701 3.936 -18.708 1.00 47.97 101 CYS A N 1
ATOM 815 C CA . CYS A 1 101 ? 6.923 3.249 -19.991 1.00 47.97 101 CYS A CA 1
ATOM 816 C C . CYS A 1 101 ? 5.789 3.447 -21.028 1.00 47.97 101 CYS A C 1
ATOM 818 O O . CYS A 1 101 ? 6.028 3.329 -22.227 1.00 47.97 101 CYS A O 1
ATOM 820 N N . GLY A 1 102 ? 4.567 3.785 -20.591 1.00 44.00 102 GLY A N 1
ATOM 821 C CA . GLY A 1 102 ? 3.445 4.151 -21.467 1.00 44.00 102 GLY A CA 1
ATOM 822 C C . GLY A 1 102 ? 3.493 5.573 -22.050 1.00 44.00 102 GLY A C 1
ATOM 823 O O . GLY A 1 102 ? 2.918 5.810 -23.106 1.00 44.00 102 GLY A O 1
ATOM 824 N N . GLY A 1 103 ? 4.208 6.515 -21.431 1.00 51.69 103 GLY A N 1
ATOM 825 C CA . GLY A 1 103 ? 4.314 7.891 -21.932 1.00 51.69 103 GLY A CA 1
ATOM 826 C C . GLY A 1 103 ? 5.221 8.030 -23.160 1.00 51.69 103 GLY A C 1
ATOM 827 O O . GLY A 1 103 ? 5.075 8.977 -23.926 1.00 51.69 103 GLY A O 1
ATOM 828 N N . THR A 1 104 ? 6.111 7.062 -23.406 1.00 49.06 104 THR A N 1
ATOM 829 C CA . THR A 1 104 ? 6.882 6.976 -24.660 1.00 49.06 104 THR A CA 1
ATOM 830 C C . THR A 1 104 ? 6.009 6.510 -25.834 1.00 49.06 104 THR A C 1
ATOM 832 O O . THR A 1 104 ? 6.218 6.930 -26.969 1.00 49.06 104 THR A O 1
ATOM 835 N N . LEU A 1 105 ? 4.988 5.680 -25.576 1.00 43.69 105 LEU A N 1
ATOM 836 C CA . LEU A 1 105 ? 4.017 5.242 -26.588 1.00 43.69 105 LEU A CA 1
ATOM 837 C C . LEU A 1 105 ? 3.110 6.394 -27.052 1.00 43.69 105 LEU A C 1
ATOM 839 O O . LEU A 1 105 ? 2.810 6.485 -28.240 1.00 43.69 105 LEU A O 1
ATOM 843 N N . GLU A 1 106 ? 2.735 7.312 -26.158 1.00 48.69 106 GLU A N 1
ATOM 844 C CA . GLU A 1 106 ? 1.948 8.507 -26.508 1.00 48.69 106 GLU A CA 1
ATOM 845 C C . GLU A 1 106 ? 2.686 9.451 -27.477 1.00 48.69 106 GLU A C 1
ATOM 847 O O . GLU A 1 106 ? 2.069 9.992 -28.399 1.00 48.69 106 GLU A O 1
ATOM 852 N N . GLU A 1 107 ? 4.010 9.595 -27.339 1.00 50.31 107 GLU A N 1
ATOM 853 C CA . GLU A 1 107 ? 4.851 10.382 -28.261 1.00 50.31 107 GLU A CA 1
ATOM 854 C C . GLU A 1 107 ? 4.961 9.745 -29.654 1.00 50.31 107 GLU A C 1
ATOM 856 O O . GLU A 1 107 ? 5.034 10.451 -30.655 1.00 50.31 107 GLU A O 1
ATOM 861 N N . MET A 1 108 ? 4.926 8.412 -29.746 1.00 47.75 108 MET A N 1
ATOM 862 C CA . MET A 1 108 ? 4.931 7.700 -31.032 1.00 47.75 108 MET A CA 1
ATOM 863 C C . MET A 1 108 ? 3.560 7.696 -31.724 1.00 47.75 108 MET A C 1
ATOM 865 O O . MET A 1 108 ? 3.472 7.456 -32.930 1.00 47.75 108 MET A O 1
ATOM 869 N N . MET A 1 109 ? 2.485 7.931 -30.968 1.00 47.41 109 MET A N 1
ATOM 870 C CA . MET A 1 109 ? 1.101 7.903 -31.453 1.00 47.41 109 MET A CA 1
ATOM 871 C C . MET A 1 109 ? 0.541 9.286 -31.800 1.00 47.41 109 MET A C 1
ATOM 873 O O . MET A 1 109 ? -0.527 9.381 -32.408 1.00 47.41 109 MET A O 1
ATOM 877 N N . THR A 1 110 ? 1.254 10.358 -31.463 1.00 43.88 110 THR A N 1
ATOM 878 C CA . THR A 1 110 ? 0.922 11.718 -31.890 1.00 43.88 110 THR A CA 1
ATOM 879 C C . THR A 1 110 ? 1.721 12.065 -33.147 1.00 43.88 110 THR A C 1
ATOM 881 O O . THR A 1 110 ? 2.940 11.936 -33.190 1.00 43.88 110 THR A O 1
ATOM 884 N N . LYS A 1 111 ? 1.034 12.469 -34.224 1.00 49.00 111 LYS A N 1
ATOM 885 C CA . LYS A 1 111 ? 1.710 12.996 -35.420 1.00 49.00 111 LYS A CA 1
ATOM 886 C C . LYS A 1 111 ? 2.277 14.378 -35.085 1.00 49.00 111 LYS A C 1
ATOM 888 O O . LYS A 1 111 ? 1.523 15.207 -34.577 1.00 49.00 111 LYS A O 1
ATOM 893 N N . GLN A 1 112 ? 3.567 14.585 -35.369 1.00 47.81 112 GLN A N 1
ATOM 894 C CA . GLN A 1 112 ? 4.191 15.916 -35.391 1.00 47.81 112 GLN A CA 1
ATOM 895 C C . GLN A 1 112 ? 3.455 16.856 -36.348 1.00 47.81 112 GLN A C 1
ATOM 897 O O . GLN A 1 112 ? 3.008 16.372 -37.417 1.00 47.81 112 GLN A O 1
#

Solvent-accessible surface area (backbone atoms only — not comparable to full-atom values): 6698 Å² total; per-residue (Å²): 120,58,66,55,72,40,77,94,75,75,44,54,26,47,29,45,79,93,72,62,36,30,34,70,46,100,71,42,51,73,49,35,21,36,62,84,77,65,44,78,55,87,60,74,64,49,76,17,32,40,37,37,36,42,84,79,43,76,91,58,92,55,73,47,62,87,49,40,27,25,26,39,41,83,41,94,54,98,75,42,52,31,32,37,83,74,48,66,54,45,59,92,53,64,48,76,69,72,76,52,87,65,48,61,52,54,62,75,70,49,84,131

Secondary structure (DSSP, 8-state):
--EEEEGGGTEEEEEPTTT-PEEPPTTSEEEEE-TTT--B--STT--EEEEEE-TT-TT--SEE--SEEEEEEE-SSTTSEEEEEEEEPPGGGT------TTHHHHHHHS--

Mean predicted aligned error: 8.27 Å

pLDDT: mean 79.98, std 15.63, range [43.69, 97.0]

Foldseek 3Di:
DDWAADVVQRAIFDADPPPRWTHGDPQKDKFFAALAPRHGDPDAPDKGFIWIAGPVSPVDRDIDTPQWIWGWDADPDPNRITIGTDDGDDVVSVPPDDDPPVNVVVVVVDDD

Nearest PDB structures (foldseek):
  3l2k-assembly1_B  TM=7.183E-01  e=1.978E-02  Pantoea agglomerans
  8eps-assembly1_A  TM=6.597E-01  e=1.427E-02  Cryptococcus neoformans
  3hgv-assembly1_B  TM=7.198E-01  e=6.206E-02  Pantoea agglomerans
  3hgu-assembly1_A  TM=7.227E-01  e=6.206E-02  Pantoea agglomerans
  3hgu-assembly1_B  TM=7.245E-01  e=2.171E-01  Pantoea agglomerans

Radius of gyration: 15.41 Å; Cα contacts (8 Å, |Δi|>4): 202; chains: 1; bounding box: 35×32×48 Å

Sequence (112 aa):
MDVLGMTETLTALIDRYGVMDKVPHPLAEAFLLDPLTFEPIEEEGKEGILGIFNPFTTSWLEVFYPGDIMTWHSSKGFYGKEFVYKRRLSVKEGWDLQRACGGTLEEMMTKQ